Protein AF-A0A645FR60-F1 (afdb_monomer_lite)

pLDDT: mean 84.64, std 10.42, range [62.75, 95.5]

Secondary structure (DSSP, 8-state):
-BGGG--TT-EEE-TTT--EEE--S---SHHHHTT--SB-EETTEE-EE--

Foldseek 3Di:
DQQQPDDAQWWWADPPPGDIDGRNHHDPDPVVCVVRPDACDDPRHGTDTDD

Structure (mmCIF, N/CA/C/O backbone):
data_AF-A0A645FR60-F1
#
_entry.id   AF-A0A645FR60-F1
#
loop_
_atom_site.group_PDB
_atom_site.id
_atom_site.type_symbol
_atom_site.label_atom_i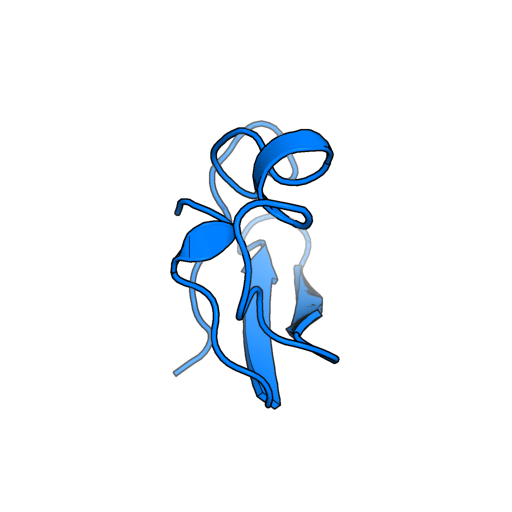d
_atom_site.label_alt_id
_atom_site.label_comp_id
_atom_site.label_asym_id
_atom_site.label_entity_id
_atom_site.label_seq_id
_atom_site.pdbx_PDB_ins_code
_atom_site.Cartn_x
_atom_site.Cartn_y
_atom_site.Cartn_z
_atom_site.occupancy
_atom_site.B_iso_or_equiv
_atom_site.auth_seq_id
_atom_site.auth_comp_id
_atom_site.auth_asym_id
_atom_site.auth_atom_id
_atom_site.pdbx_PDB_model_num
ATOM 1 N N . MET A 1 1 ? -5.570 1.776 -4.030 1.00 69.69 1 MET A N 1
ATOM 2 C CA . MET A 1 1 ? -4.302 2.432 -3.649 1.00 69.69 1 MET A CA 1
ATOM 3 C C . MET A 1 1 ? -3.235 2.042 -4.650 1.00 69.69 1 MET A C 1
ATOM 5 O O . MET A 1 1 ? -2.930 0.854 -4.729 1.00 69.69 1 MET A O 1
ATOM 9 N N . ASN A 1 2 ? -2.692 3.019 -5.384 1.00 77.00 2 ASN A N 1
ATOM 10 C CA . ASN A 1 2 ? -1.707 2.733 -6.419 1.00 77.00 2 ASN A CA 1
ATOM 11 C C . ASN A 1 2 ? -0.424 2.194 -5.785 1.00 77.00 2 ASN A C 1
ATOM 13 O O . ASN A 1 2 ? 0.121 2.791 -4.852 1.00 77.00 2 ASN A O 1
ATOM 17 N N . CYS A 1 3 ? 0.037 1.064 -6.298 1.00 77.50 3 CYS A N 1
ATOM 18 C CA . CYS A 1 3 ? 1.211 0.372 -5.809 1.00 77.50 3 C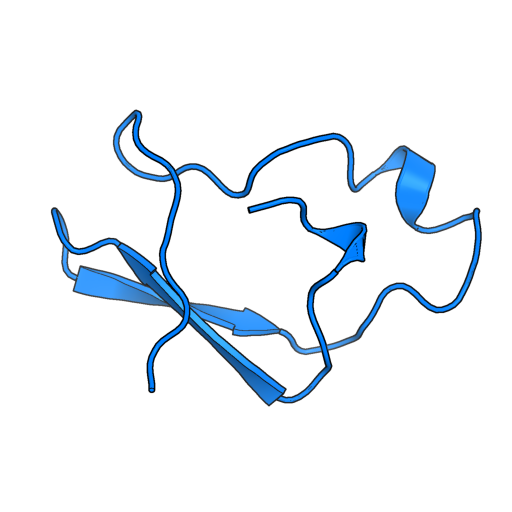YS A CA 1
ATOM 19 C C . CYS A 1 3 ? 2.511 1.204 -5.931 1.00 77.50 3 CYS A C 1
ATOM 21 O O . CYS A 1 3 ? 3.419 1.017 -5.125 1.00 77.50 3 CYS A O 1
ATOM 23 N N . THR A 1 4 ? 2.575 2.200 -6.828 1.00 82.75 4 THR A N 1
ATOM 24 C CA . THR A 1 4 ? 3.708 3.146 -6.927 1.00 82.75 4 THR A CA 1
ATOM 25 C C . THR A 1 4 ? 3.840 4.070 -5.715 1.00 82.75 4 THR A C 1
ATOM 27 O O . THR A 1 4 ? 4.901 4.642 -5.490 1.00 82.75 4 THR A O 1
ATOM 30 N N . ASN A 1 5 ? 2.773 4.234 -4.928 1.00 85.00 5 ASN A N 1
ATOM 31 C CA . ASN A 1 5 ? 2.773 5.079 -3.732 1.00 85.00 5 ASN A CA 1
ATOM 32 C C . ASN A 1 5 ? 3.146 4.303 -2.458 1.00 85.00 5 ASN A C 1
ATOM 34 O O . ASN A 1 5 ? 3.178 4.888 -1.374 1.00 85.00 5 ASN A O 1
ATOM 38 N N . LEU A 1 6 ? 3.387 2.995 -2.571 1.00 88.12 6 LEU A N 1
ATOM 39 C CA . LEU A 1 6 ? 3.720 2.140 -1.440 1.00 88.12 6 LEU A CA 1
ATOM 40 C C . LEU A 1 6 ? 5.191 2.289 -1.056 1.00 88.12 6 LEU A C 1
ATOM 42 O O . LEU A 1 6 ? 6.079 2.303 -1.907 1.00 88.12 6 LEU A O 1
ATOM 46 N N . LYS A 1 7 ? 5.433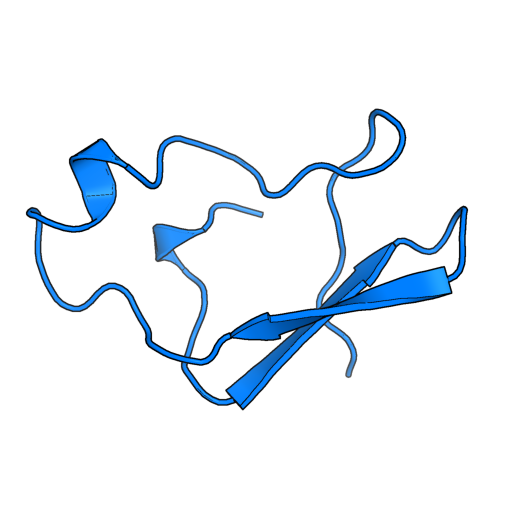 2.366 0.250 1.00 89.75 7 LYS A N 1
ATOM 47 C CA . LYS A 1 7 ? 6.757 2.508 0.857 1.00 89.75 7 LYS A CA 1
ATOM 48 C C . LYS A 1 7 ? 7.199 1.225 1.530 1.00 89.75 7 LYS A C 1
ATOM 50 O O . LYS A 1 7 ? 6.377 0.486 2.080 1.00 89.75 7 LYS A O 1
ATOM 55 N N . GLN A 1 8 ? 8.502 0.965 1.501 1.00 91.88 8 GLN A N 1
ATOM 56 C CA . GLN A 1 8 ? 9.056 -0.236 2.107 1.00 91.88 8 GLN A CA 1
ATOM 57 C C . GLN A 1 8 ? 8.676 -0.307 3.592 1.00 91.88 8 GLN A C 1
ATOM 59 O O . GLN A 1 8 ? 8.750 0.670 4.334 1.00 91.88 8 GLN A O 1
ATOM 64 N N . GLY A 1 9 ? 8.249 -1.490 4.029 1.00 92.50 9 GLY A N 1
ATOM 65 C CA . GLY A 1 9 ? 7.818 -1.742 5.400 1.00 92.50 9 GLY A CA 1
ATOM 66 C C . GLY A 1 9 ? 6.338 -1.469 5.668 1.00 92.50 9 GLY A C 1
ATOM 67 O O . GLY A 1 9 ? 5.832 -1.969 6.673 1.00 92.50 9 GLY A O 1
ATOM 68 N N . GLN A 1 10 ? 5.624 -0.773 4.776 1.00 92.50 10 GLN A N 1
ATOM 69 C CA . GLN A 1 10 ? 4.171 -0.647 4.883 1.00 92.50 10 GLN A CA 1
ATOM 70 C C . GLN A 1 10 ? 3.493 -2.014 4.770 1.00 92.50 10 GLN A C 1
ATOM 72 O O . GLN A 1 10 ? 3.978 -2.920 4.091 1.00 92.50 10 GLN A O 1
ATOM 77 N N . THR A 1 11 ? 2.354 -2.162 5.442 1.00 94.75 11 THR A N 1
ATOM 78 C CA . THR A 1 11 ? 1.528 -3.368 5.360 1.00 94.75 11 THR A CA 1
ATOM 79 C C . THR A 1 11 ? 0.154 -2.995 4.832 1.00 94.75 11 THR A C 1
ATOM 81 O O . THR A 1 11 ? -0.460 -2.042 5.302 1.00 94.75 11 THR A O 1
ATOM 84 N N . LEU A 1 12 ? -0.320 -3.741 3.844 1.00 92.88 12 LEU A N 1
ATOM 85 C CA . LEU A 1 12 ? -1.671 -3.677 3.316 1.00 92.88 12 LEU A CA 1
ATOM 86 C C . LEU A 1 12 ? -2.504 -4.791 3.941 1.00 92.88 12 LEU A C 1
ATOM 88 O O . LEU A 1 12 ? -2.015 -5.906 4.096 1.00 92.88 12 LEU A O 1
ATOM 92 N N . VAL A 1 13 ? -3.765 -4.510 4.246 1.00 95.06 13 VAL A N 1
ATOM 93 C CA . VAL A 1 13 ? -4.726 -5.488 4.758 1.00 95.06 13 VAL A CA 1
ATOM 94 C C . VAL A 1 13 ? -5.972 -5.526 3.877 1.00 95.06 13 VAL A C 1
ATOM 96 O O . VAL A 1 13 ? -6.508 -4.491 3.466 1.00 95.06 13 VAL A O 1
ATOM 99 N N . CYS A 1 14 ? -6.437 -6.736 3.575 1.00 94.69 14 CYS A N 1
ATOM 100 C CA . CYS A 1 14 ? -7.766 -6.965 3.033 1.00 94.69 14 CYS A CA 1
ATOM 101 C C . CYS A 1 14 ? -8.742 -7.170 4.194 1.00 94.69 14 CYS A C 1
ATOM 103 O O . CYS A 1 14 ? -8.729 -8.208 4.852 1.00 94.69 14 CYS A O 1
ATOM 105 N N . GLU A 1 15 ? -9.632 -6.208 4.423 1.00 94.00 15 GLU A N 1
ATOM 106 C CA . GLU A 1 15 ? -10.615 -6.279 5.515 1.00 94.00 15 GLU A CA 1
ATOM 107 C C . GLU A 1 15 ? -11.663 -7.392 5.331 1.00 94.00 15 GLU A C 1
ATOM 109 O O . GLU A 1 15 ? -12.341 -7.750 6.289 1.00 94.00 15 GLU A O 1
ATOM 114 N N . ARG A 1 16 ? -11.806 -7.967 4.125 1.00 95.19 16 ARG A N 1
ATOM 115 C CA . ARG A 1 16 ? -12.767 -9.056 3.877 1.00 95.19 16 ARG A CA 1
ATOM 116 C C . ARG A 1 16 ? -12.287 -10.415 4.357 1.00 95.19 16 ARG A C 1
ATOM 118 O O . ARG A 1 16 ? -13.070 -11.166 4.926 1.00 95.19 16 ARG A O 1
ATOM 125 N N . CYS A 1 17 ? -11.042 -10.759 4.044 1.00 95.50 17 CYS A N 1
ATOM 126 C CA . CYS A 1 17 ? -10.492 -12.090 4.302 1.00 95.50 17 CYS A CA 1
ATOM 127 C C . CYS A 1 17 ? -9.365 -12.087 5.340 1.00 95.50 17 CYS A C 1
ATOM 129 O O . CYS A 1 17 ? -8.912 -13.156 5.736 1.00 95.50 17 CYS A O 1
ATOM 131 N N . GLY A 1 18 ? -8.911 -10.908 5.778 1.00 94.19 18 GLY A N 1
ATOM 132 C CA . GLY A 1 18 ? -7.820 -10.754 6.739 1.00 94.19 18 GLY A CA 1
ATOM 133 C C . GLY A 1 18 ? -6.422 -10.945 6.147 1.00 94.19 18 GLY A C 1
ATOM 134 O O . GLY A 1 18 ? -5.458 -11.002 6.903 1.00 94.19 18 GLY A O 1
ATOM 135 N N . LEU A 1 19 ? -6.284 -11.056 4.818 1.00 95.19 19 LEU A N 1
ATOM 136 C CA . LEU A 1 19 ? -4.978 -11.192 4.169 1.00 95.19 19 LEU A CA 1
ATOM 137 C C . LEU A 1 19 ? -4.130 -9.934 4.383 1.00 95.19 19 LEU A C 1
ATOM 139 O O . LEU A 1 19 ? -4.592 -8.823 4.118 1.00 95.19 19 LEU A O 1
ATOM 143 N N . GLU A 1 20 ? -2.874 -10.128 4.778 1.00 95.12 20 GLU A N 1
ATOM 144 C CA . GLU A 1 20 ? -1.890 -9.060 4.938 1.00 95.12 20 GLU A CA 1
ATOM 145 C C . GLU A 1 20 ? -0.760 -9.198 3.913 1.00 95.12 20 GLU A C 1
ATOM 147 O O . GLU A 1 20 ? -0.216 -10.284 3.712 1.00 95.12 20 GLU A O 1
ATOM 152 N N . LEU A 1 21 ? -0.387 -8.088 3.278 1.00 91.12 21 LEU A N 1
ATOM 153 C CA . LEU A 1 21 ? 0.745 -7.999 2.358 1.00 91.12 21 LEU A CA 1
ATOM 154 C C . LEU A 1 21 ? 1.725 -6.950 2.869 1.00 91.12 21 LEU A C 1
ATOM 156 O O . LEU A 1 21 ? 1.355 -5.795 3.056 1.00 91.12 21 LEU A O 1
ATOM 160 N N . LYS A 1 22 ? 2.988 -7.329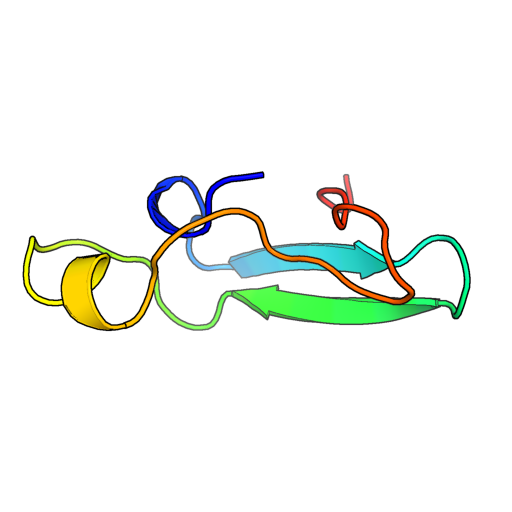 3.058 1.00 93.56 22 LYS A N 1
ATOM 161 C CA . LYS A 1 22 ? 4.049 -6.394 3.439 1.00 93.56 22 LYS A CA 1
ATOM 162 C C . LYS A 1 22 ? 4.816 -5.937 2.206 1.00 93.56 22 LYS A C 1
ATOM 164 O O . LYS A 1 22 ? 5.269 -6.758 1.412 1.00 93.56 22 LYS A O 1
ATOM 169 N N . VAL A 1 23 ? 5.009 -4.632 2.082 1.00 90.06 23 VAL A N 1
ATOM 170 C CA . VAL A 1 23 ? 5.829 -4.030 1.032 1.00 90.06 23 VAL A CA 1
ATOM 171 C C . VAL A 1 23 ? 7.294 -4.291 1.377 1.00 90.06 23 VAL A C 1
ATOM 173 O O . VAL A 1 23 ? 7.836 -3.720 2.324 1.00 90.06 23 VAL A O 1
ATOM 176 N N . VAL A 1 24 ? 7.930 -5.207 0.648 1.00 89.62 24 VAL A N 1
ATOM 177 C CA . VAL A 1 24 ? 9.332 -5.601 0.883 1.00 89.62 24 VAL A CA 1
ATOM 178 C C . VAL A 1 24 ? 10.338 -4.706 0.159 1.00 89.62 24 VAL A C 1
ATOM 180 O O . VAL A 1 24 ? 11.492 -4.646 0.566 1.00 89.62 24 VAL A O 1
ATOM 183 N N . SER A 1 25 ? 9.898 -3.997 -0.879 1.00 85.88 25 SER A N 1
ATOM 184 C CA . SER A 1 25 ? 10.691 -3.060 -1.673 1.00 85.88 25 SER A CA 1
ATOM 185 C C . SER A 1 25 ? 9.742 -2.022 -2.267 1.00 85.88 25 SER A C 1
ATOM 187 O O . SER A 1 25 ? 8.638 -2.377 -2.686 1.00 85.88 25 SER A O 1
ATOM 189 N N . GLU A 1 26 ? 10.136 -0.749 -2.239 1.00 86.62 26 GLU A N 1
ATOM 190 C CA . GLU A 1 26 ? 9.372 0.328 -2.867 1.00 86.62 26 GLU A CA 1
ATOM 191 C C . GLU A 1 26 ? 9.781 0.549 -4.322 1.00 86.62 26 GLU A C 1
ATOM 193 O O . GLU A 1 26 ? 10.898 0.239 -4.735 1.00 86.62 26 GLU A O 1
ATOM 198 N N . CYS A 1 27 ? 8.853 1.087 -5.109 1.00 80.12 27 CYS A N 1
ATOM 199 C CA . CYS A 1 27 ? 9.142 1.495 -6.474 1.00 80.12 27 CYS A CA 1
ATOM 200 C C . CYS A 1 27 ? 9.926 2.816 -6.463 1.00 80.12 27 CYS A C 1
ATOM 202 O O . CYS A 1 27 ? 9.334 3.880 -6.296 1.00 80.12 27 CYS A O 1
ATOM 204 N N . GLU A 1 28 ? 11.243 2.748 -6.657 1.00 75.00 28 GLU A N 1
ATOM 205 C CA . GLU A 1 28 ? 12.110 3.938 -6.753 1.00 75.00 28 GLU A CA 1
ATOM 206 C C . GLU A 1 28 ? 12.248 4.466 -8.195 1.00 75.00 28 GLU A C 1
ATOM 208 O O . GLU A 1 28 ? 12.496 5.652 -8.396 1.00 75.00 28 GLU A O 1
ATOM 213 N N . ASP A 1 29 ? 11.989 3.617 -9.200 1.00 69.12 29 ASP A N 1
ATOM 214 C CA . ASP A 1 29 ? 12.250 3.910 -10.614 1.00 69.12 29 ASP A CA 1
ATOM 215 C C . ASP A 1 29 ? 11.045 3.616 -11.525 1.00 69.12 29 ASP A C 1
ATOM 217 O O . ASP A 1 29 ? 10.225 2.735 -11.246 1.00 69.12 29 ASP A O 1
ATOM 221 N N . GLU A 1 30 ? 11.029 4.221 -12.721 1.00 64.62 30 GLU A N 1
ATOM 222 C CA . GLU A 1 30 ? 10.064 3.927 -13.802 1.00 64.62 30 GLU A CA 1
ATOM 223 C C . GLU A 1 30 ? 10.088 2.466 -14.286 1.00 64.62 30 GLU A C 1
ATOM 225 O O . GLU A 1 30 ? 9.190 1.999 -14.976 1.00 64.62 30 GLU A O 1
ATOM 230 N N . ARG A 1 31 ? 11.102 1.687 -13.908 1.00 65.12 31 ARG A N 1
ATOM 231 C CA . ARG A 1 31 ? 11.135 0.246 -14.199 1.00 65.12 31 ARG A CA 1
ATOM 232 C C . ARG A 1 31 ? 10.073 -0.520 -13.410 1.00 65.12 31 ARG A C 1
ATOM 234 O O . ARG A 1 31 ? 9.587 -1.549 -13.869 1.00 65.12 31 ARG A O 1
ATOM 241 N N . CYS A 1 32 ? 9.698 -0.007 -12.241 1.00 65.00 32 CYS A N 1
ATOM 242 C CA . CYS A 1 32 ? 8.700 -0.618 -11.376 1.00 65.00 32 CYS A CA 1
ATOM 243 C C . CYS A 1 32 ? 7.273 -0.364 -11.890 1.00 65.00 32 CYS A C 1
ATOM 245 O O . CYS A 1 32 ? 6.410 -1.231 -11.760 1.00 65.00 32 CYS A O 1
ATOM 247 N N . SER A 1 33 ? 7.032 0.769 -12.563 1.00 62.75 33 SER A N 1
ATOM 248 C CA . SER A 1 33 ? 5.710 1.125 -13.100 1.00 62.75 33 SER A CA 1
ATOM 249 C C . SER A 1 33 ? 5.239 0.207 -14.234 1.00 62.75 33 SER A C 1
ATOM 251 O O . SER A 1 33 ? 4.038 0.123 -14.469 1.00 62.75 33 SER A O 1
ATOM 253 N N . MET A 1 34 ? 6.136 -0.549 -14.886 1.00 64.12 34 MET A N 1
ATOM 254 C CA . MET A 1 34 ? 5.749 -1.557 -15.887 1.00 64.12 34 MET A CA 1
ATOM 255 C C . MET A 1 34 ? 5.064 -2.794 -15.285 1.00 64.12 34 MET A C 1
ATOM 257 O O . MET A 1 34 ? 4.213 -3.387 -15.940 1.00 64.12 34 MET A O 1
ATOM 261 N N . GLY A 1 35 ? 5.429 -3.200 -14.063 1.00 64.56 35 GLY A N 1
ATOM 262 C CA . GLY A 1 35 ? 4.801 -4.336 -13.363 1.00 64.56 35 GLY A CA 1
ATOM 263 C C . GLY A 1 35 ? 3.751 -3.912 -12.334 1.00 64.56 35 GLY A C 1
ATOM 264 O O . GLY A 1 35 ? 2.916 -4.708 -11.914 1.00 64.56 35 GLY A O 1
ATOM 265 N N . CYS A 1 36 ? 3.803 -2.645 -11.937 1.00 71.81 36 CYS A N 1
ATOM 266 C CA . CYS A 1 36 ? 3.009 -2.045 -10.884 1.00 71.81 36 CYS A CA 1
ATOM 267 C C . CYS A 1 36 ? 1.998 -1.073 -11.511 1.00 71.81 36 CYS A C 1
ATOM 269 O O . CYS A 1 36 ? 2.157 0.146 -11.450 1.00 71.81 36 CYS A O 1
ATOM 271 N N . THR A 1 37 ? 0.976 -1.616 -12.172 1.00 70.19 37 THR A N 1
ATOM 272 C CA . THR A 1 37 ? -0.033 -0.820 -12.883 1.00 70.19 37 THR A CA 1
ATOM 273 C C . THR A 1 37 ? -1.380 -0.903 -12.177 1.00 70.19 37 THR A C 1
ATOM 275 O O . THR A 1 37 ? -2.192 -1.778 -12.474 1.00 70.19 37 THR A O 1
ATOM 278 N N . GLY A 1 38 ? -1.630 0.028 -11.256 1.00 75.25 38 GLY A N 1
ATOM 279 C CA . GLY A 1 38 ? -2.954 0.240 -10.675 1.00 75.25 38 GLY A CA 1
ATOM 280 C C . GLY A 1 38 ? -3.046 -0.022 -9.177 1.00 75.25 38 GLY A C 1
ATOM 281 O O . GLY A 1 38 ? -2.056 0.030 -8.442 1.00 75.25 38 GLY A O 1
ATOM 282 N N . ASP A 1 39 ? -4.282 -0.221 -8.730 1.00 80.62 39 ASP A N 1
ATOM 283 C CA . ASP A 1 39 ? -4.606 -0.414 -7.328 1.00 80.62 39 ASP A CA 1
ATOM 284 C C . ASP A 1 39 ? -4.327 -1.851 -6.872 1.00 80.62 39 ASP A C 1
ATOM 286 O O . ASP A 1 39 ? -4.587 -2.817 -7.586 1.00 80.62 39 ASP A O 1
ATOM 290 N N . MET A 1 40 ? -3.802 -1.991 -5.652 1.00 84.75 40 MET A N 1
ATOM 291 C CA . MET A 1 40 ? -3.672 -3.300 -5.011 1.00 84.75 40 MET A CA 1
ATOM 292 C C . MET A 1 40 ? -5.047 -3.783 -4.542 1.00 84.75 40 MET A C 1
ATOM 294 O O . MET A 1 40 ? -5.514 -3.374 -3.476 1.00 84.75 40 MET A O 1
ATOM 298 N N . ASP A 1 41 ? -5.672 -4.656 -5.330 1.00 89.25 41 ASP A N 1
ATOM 299 C CA . ASP A 1 41 ? -7.000 -5.201 -5.054 1.00 89.25 41 ASP A CA 1
ATOM 300 C C . ASP A 1 41 ? -6.946 -6.622 -4.481 1.00 89.25 41 ASP A C 1
ATOM 302 O O . ASP A 1 41 ? -6.176 -7.482 -4.909 1.00 89.25 41 ASP A O 1
ATOM 306 N N . CYS A 1 42 ? -7.828 -6.897 -3.521 1.00 90.69 42 CYS A N 1
ATOM 307 C CA . CYS A 1 42 ? -8.058 -8.223 -2.963 1.00 90.69 42 CYS A CA 1
ATOM 308 C C . CYS A 1 42 ? -9.560 -8.412 -2.708 1.00 90.69 42 CYS A C 1
ATOM 310 O O . CYS A 1 42 ? -10.231 -7.521 -2.190 1.00 90.69 42 CYS A O 1
ATOM 312 N N . CYS A 1 43 ? -10.112 -9.569 -3.089 1.00 92.88 43 CYS A N 1
ATOM 313 C CA . CYS A 1 43 ? -11.552 -9.858 -2.993 1.00 92.88 43 CYS A CA 1
ATOM 314 C C . CYS A 1 43 ? -12.454 -8.853 -3.747 1.00 92.88 43 CYS A C 1
ATOM 316 O O . CYS A 1 43 ? -13.578 -8.584 -3.318 1.00 92.88 43 CYS A O 1
ATOM 318 N N . GLY A 1 44 ? -11.964 -8.300 -4.863 1.00 91.06 44 GLY A N 1
ATOM 319 C CA . GLY A 1 44 ? -12.698 -7.333 -5.687 1.00 91.06 44 GLY A CA 1
ATOM 320 C C . GLY A 1 44 ? -12.824 -5.939 -5.065 1.00 91.06 44 GLY A C 1
ATOM 321 O O . GLY A 1 44 ? -13.703 -5.179 -5.462 1.00 91.06 44 GLY A O 1
ATOM 322 N N . GLN A 1 45 ? -11.997 -5.615 -4.065 1.00 90.56 45 GLN A N 1
ATOM 323 C CA . GLN A 1 45 ? -11.921 -4.288 -3.458 1.00 90.56 45 GLN A CA 1
ATOM 324 C C . GLN A 1 45 ? -10.464 -3.868 -3.235 1.00 90.56 45 GLN 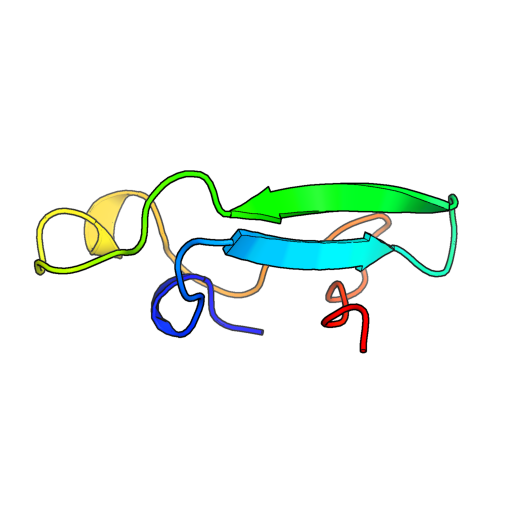A C 1
ATOM 326 O O . GLN A 1 45 ? -9.615 -4.732 -3.001 1.00 90.56 45 GLN A O 1
ATOM 331 N N . PRO A 1 46 ? -10.176 -2.557 -3.224 1.00 90.38 46 PRO A N 1
ATOM 332 C CA . PRO A 1 46 ? -8.848 -2.059 -2.909 1.00 90.38 46 PRO A CA 1
ATOM 333 C C . PRO A 1 46 ? -8.467 -2.385 -1.467 1.00 90.38 46 PRO A C 1
ATOM 335 O O . PRO A 1 46 ? -9.243 -2.181 -0.529 1.00 90.38 46 PRO A O 1
ATOM 338 N N . MET A 1 47 ? -7.243 -2.873 -1.290 1.00 92.50 47 MET A N 1
ATOM 339 C CA . MET A 1 47 ? -6.644 -3.085 0.023 1.00 92.50 47 MET A CA 1
ATOM 340 C C . MET A 1 47 ? -6.355 -1.749 0.717 1.00 92.50 47 MET A C 1
ATOM 342 O O . MET A 1 47 ? -6.159 -0.714 0.070 1.00 92.50 47 MET A O 1
ATOM 346 N N . LYS A 1 48 ? -6.296 -1.773 2.052 1.00 92.50 48 LYS A N 1
ATOM 347 C CA . LYS A 1 48 ? -6.021 -0.592 2.885 1.00 92.50 48 LYS A CA 1
ATOM 348 C C . LYS A 1 48 ? -4.657 -0.684 3.551 1.00 92.50 48 LYS A C 1
ATOM 350 O O . LYS A 1 48 ? -4.213 -1.781 3.869 1.00 92.50 48 LYS A O 1
ATOM 355 N N . LEU A 1 49 ? -4.022 0.457 3.819 1.00 93.12 49 LEU A N 1
ATOM 356 C CA . LEU A 1 49 ? -2.850 0.494 4.696 1.00 93.12 49 LEU A CA 1
ATOM 357 C C . LEU A 1 49 ? -3.262 0.136 6.123 1.00 93.12 49 LEU A C 1
ATOM 359 O O . LEU A 1 49 ? -4.216 0.695 6.664 1.00 93.12 49 LEU A O 1
ATOM 363 N N . LYS A 1 50 ? -2.519 -0.791 6.717 1.00 90.62 50 LYS A N 1
ATOM 364 C CA . LYS A 1 50 ? -2.589 -1.122 8.133 1.00 90.62 50 LYS A CA 1
ATOM 365 C C . LYS A 1 50 ? -1.854 -0.017 8.900 1.00 90.62 50 LYS A C 1
ATOM 367 O O . LYS A 1 50 ? -0.671 0.210 8.644 1.00 90.62 50 LYS A O 1
ATOM 372 N N . GLY A 1 51 ? -2.602 0.703 9.737 1.00 79.94 51 GLY A N 1
ATOM 373 C CA . GLY A 1 51 ? -2.092 1.759 10.621 1.00 79.94 51 GLY A CA 1
ATOM 374 C C 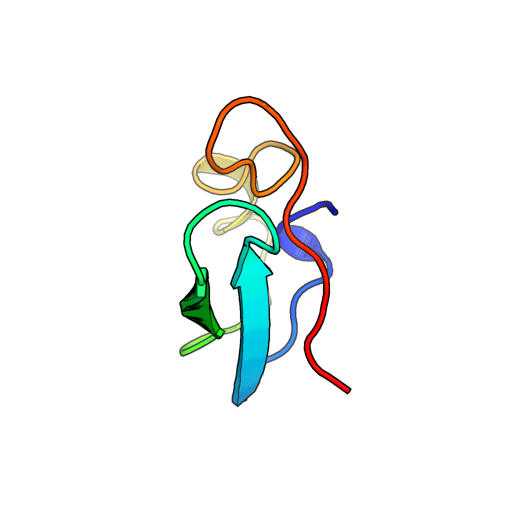. GLY A 1 51 ? -1.308 1.219 11.805 1.00 79.94 51 GLY A C 1
ATOM 375 O O . GLY A 1 51 ? -1.498 0.028 12.144 1.00 79.94 51 GLY A O 1
#

Radius of gyration: 10.85 Å; chains: 1; bounding box: 25×17×26 Å

Sequence (51 aa):
MNCTNLKQGQTLVCERCGLELKVVSECEDERCSMGCTGDMDCCGQPMKLKG

Organism: NCBI:txid1076179